Protein AF-X0W521-F1 (afdb_monomer_lite)

Radius of gyration: 15.13 Å; chains: 1; bounding box: 43×27×38 Å

Sequence (160 aa):
TTWQAIAVGGMVETTKFLEMAGTESGSAELNAVNIPCIEIGKATLTGSSSKLDVHMNDVTFFAYSIGDDPRIWATNDVGGTYSSIPETGHTVNLSGGGLNADFETNTWDSGNWGANVSGSGTYSGTGTMNGSSIQMNGGAAGTYTDGSFTGTGAGVARPQ

Structure (mmCIF, N/CA/C/O backbone):
data_AF-X0W521-F1
#
_entry.id   AF-X0W521-F1
#
loop_
_atom_site.group_PDB
_atom_site.id
_atom_site.type_symbol
_atom_site.label_atom_id
_atom_site.label_alt_id
_atom_site.label_comp_id
_atom_site.label_asym_id
_atom_site.label_entity_id
_atom_site.label_seq_id
_atom_site.pdbx_PDB_ins_code
_atom_site.Cartn_x
_atom_site.Cartn_y
_atom_site.Cartn_z
_atom_site.occupancy
_atom_site.B_iso_or_equiv
_atom_site.auth_seq_id
_atom_site.auth_comp_id
_atom_site.auth_asym_id
_atom_site.auth_atom_id
_atom_site.pdbx_PDB_model_num
ATOM 1 N N . THR A 1 1 ? -0.095 -7.690 -14.792 1.00 42.91 1 THR A N 1
ATOM 2 C CA . THR A 1 1 ? -1.043 -8.586 -14.077 1.00 42.91 1 THR A CA 1
ATOM 3 C C . THR A 1 1 ? -1.499 -7.904 -12.800 1.00 42.91 1 THR A C 1
ATOM 5 O O . THR A 1 1 ? -0.684 -7.237 -12.181 1.00 42.91 1 THR A O 1
ATOM 8 N N . THR A 1 2 ? -2.775 -8.002 -12.426 1.00 49.44 2 THR A N 1
ATOM 9 C CA . THR A 1 2 ? -3.319 -7.310 -11.241 1.00 49.44 2 THR A CA 1
ATOM 10 C C . THR A 1 2 ? -3.126 -8.136 -9.966 1.00 49.44 2 THR A C 1
ATOM 12 O O . THR A 1 2 ? -3.265 -9.361 -10.019 1.00 49.44 2 THR A O 1
ATOM 15 N N . TRP A 1 3 ? -2.780 -7.501 -8.835 1.00 51.09 3 TRP A N 1
ATOM 16 C CA . TRP A 1 3 ? -2.640 -8.218 -7.559 1.00 51.09 3 TRP A CA 1
ATOM 17 C C . TRP A 1 3 ? -3.989 -8.651 -7.012 1.00 51.09 3 TRP A C 1
ATOM 19 O O . TRP A 1 3 ? -4.999 -7.959 -7.145 1.00 51.09 3 TRP A O 1
ATOM 29 N N . GLN A 1 4 ? -3.977 -9.811 -6.368 1.00 52.59 4 GLN A N 1
ATOM 30 C CA . GLN A 1 4 ? -5.145 -10.412 -5.745 1.00 52.59 4 GLN A CA 1
ATOM 31 C C . GLN A 1 4 ? -5.124 -10.099 -4.248 1.00 52.59 4 GLN A C 1
ATOM 33 O O . GLN A 1 4 ? -4.131 -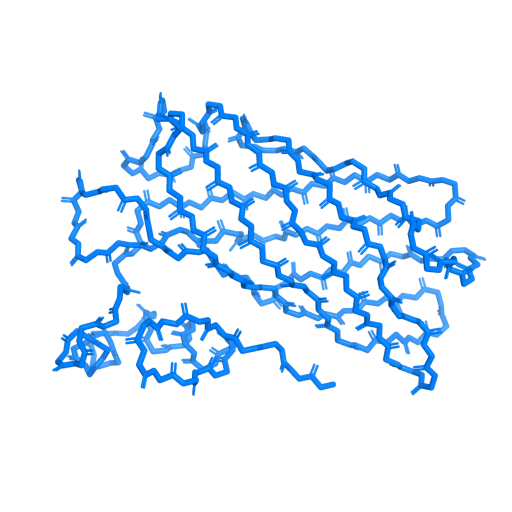10.374 -3.571 1.00 52.59 4 GLN A O 1
ATOM 38 N N . ALA A 1 5 ? -6.217 -9.548 -3.728 1.00 49.38 5 ALA A N 1
ATOM 39 C CA . ALA A 1 5 ? -6.418 -9.424 -2.294 1.00 49.38 5 ALA A CA 1
ATOM 40 C C . ALA A 1 5 ? -6.698 -10.821 -1.717 1.00 49.38 5 ALA A C 1
ATOM 42 O O . ALA A 1 5 ? -7.589 -11.535 -2.183 1.00 49.38 5 ALA A O 1
ATOM 43 N N . ILE A 1 6 ? -5.923 -11.225 -0.706 1.00 46.81 6 ILE A N 1
ATOM 44 C CA . ILE A 1 6 ? -6.160 -12.478 0.016 1.00 46.81 6 ILE A CA 1
ATOM 45 C C . ILE A 1 6 ? -7.164 -12.185 1.129 1.00 46.81 6 ILE A C 1
ATOM 47 O O . ILE A 1 6 ? -6.789 -11.782 2.228 1.00 46.81 6 ILE A O 1
ATOM 51 N N . ALA A 1 7 ? -8.443 -12.416 0.849 1.00 40.81 7 ALA A N 1
ATOM 52 C CA . ALA A 1 7 ? -9.419 -12.673 1.893 1.00 40.81 7 ALA A CA 1
ATOM 53 C C . ALA A 1 7 ? -9.538 -14.193 2.056 1.00 40.81 7 ALA A C 1
ATOM 55 O O . ALA A 1 7 ? -9.573 -14.936 1.074 1.00 40.81 7 ALA A O 1
ATOM 56 N N . VAL A 1 8 ? -9.523 -14.669 3.298 1.00 37.09 8 VAL A N 1
ATOM 57 C CA . VAL A 1 8 ? -9.562 -16.093 3.653 1.00 37.09 8 VAL A CA 1
ATOM 58 C C . VAL A 1 8 ? -10.688 -16.802 2.879 1.00 37.09 8 VAL A C 1
ATOM 60 O O . VAL A 1 8 ? -11.857 -16.632 3.194 1.00 37.09 8 VAL A O 1
ATOM 63 N N . GLY A 1 9 ? -10.328 -17.588 1.855 1.00 37.28 9 GLY A N 1
ATOM 64 C CA . GLY A 1 9 ? -11.246 -18.452 1.099 1.00 37.28 9 GLY A CA 1
ATOM 65 C C . GLY A 1 9 ? -11.599 -18.038 -0.341 1.00 37.28 9 GLY A C 1
ATOM 66 O O . GLY A 1 9 ? -12.163 -18.869 -1.051 1.00 37.28 9 GLY A O 1
ATOM 67 N N . GLY A 1 10 ? -11.240 -16.838 -0.820 1.00 44.62 10 GLY A N 1
ATOM 68 C CA . GLY A 1 10 ? -11.546 -16.406 -2.194 1.00 44.62 10 GLY A CA 1
ATOM 69 C C . GLY A 1 10 ? -10.587 -15.344 -2.739 1.00 44.62 10 GLY A C 1
ATOM 70 O O . GLY A 1 10 ? -10.271 -14.375 -2.057 1.00 44.62 10 GLY A O 1
ATOM 71 N N . MET A 1 11 ? -10.111 -15.533 -3.974 1.00 55.00 11 MET A N 1
ATOM 72 C CA . MET A 1 11 ? -9.249 -14.573 -4.676 1.00 55.00 11 MET A CA 1
ATOM 73 C C . MET A 1 11 ? -10.121 -13.490 -5.320 1.00 55.00 11 MET A C 1
ATOM 75 O O . MET A 1 11 ? -10.847 -13.781 -6.271 1.00 55.00 11 MET A O 1
ATOM 79 N N . VAL A 1 12 ? -10.045 -12.250 -4.830 1.00 63.94 12 VAL A N 1
ATOM 80 C CA . VAL A 1 12 ? -10.673 -11.088 -5.478 1.00 63.94 12 VAL A CA 1
ATOM 81 C C . VAL A 1 12 ? -9.567 -10.174 -5.993 1.00 63.94 12 VAL A C 1
ATOM 83 O O . VAL A 1 12 ? -8.588 -9.899 -5.303 1.00 63.94 12 VAL A O 1
ATOM 86 N N . GLU A 1 13 ? -9.692 -9.744 -7.242 1.00 86.00 13 GLU A N 1
ATOM 87 C CA . GLU A 1 13 ? -8.803 -8.749 -7.836 1.00 86.00 13 GLU A CA 1
ATOM 88 C C . GLU A 1 13 ? -8.915 -7.422 -7.048 1.00 86.00 13 GLU A C 1
ATOM 90 O O . GLU A 1 13 ? -10.017 -7.033 -6.662 1.00 86.00 13 GLU A O 1
ATOM 95 N N . THR A 1 14 ? -7.789 -6.768 -6.738 1.00 88.50 14 THR A N 1
ATOM 96 C CA . THR A 1 14 ? -7.733 -5.600 -5.832 1.00 88.50 14 THR A CA 1
ATOM 97 C C . THR A 1 14 ? -8.690 -4.474 -6.233 1.00 88.50 14 THR A C 1
ATOM 99 O O . THR A 1 14 ? -9.424 -3.968 -5.381 1.00 88.50 14 THR A O 1
ATOM 102 N N . THR A 1 15 ? -8.736 -4.105 -7.515 1.00 88.69 15 THR A N 1
ATOM 103 C CA . THR A 1 15 ? -9.650 -3.077 -8.020 1.00 88.69 15 THR A CA 1
ATOM 104 C C . THR A 1 15 ? -11.097 -3.495 -7.834 1.00 88.69 15 THR A C 1
ATOM 106 O O . THR A 1 15 ? -11.876 -2.729 -7.267 1.00 88.69 15 THR A O 1
ATOM 109 N N . LYS A 1 16 ? -11.449 -4.732 -8.193 1.00 90.00 16 LYS A N 1
ATOM 110 C CA . LYS A 1 16 ? -12.798 -5.260 -7.991 1.00 90.00 16 LYS A CA 1
ATOM 111 C C . LYS A 1 16 ? -13.206 -5.290 -6.517 1.00 90.00 16 LYS A C 1
ATOM 113 O O . LYS A 1 16 ? -14.346 -4.960 -6.197 1.00 90.00 16 LYS A O 1
ATOM 118 N N . PHE A 1 17 ? -12.296 -5.673 -5.624 1.00 93.56 17 PHE A N 1
ATOM 119 C CA . PHE A 1 17 ? -12.542 -5.653 -4.184 1.00 93.56 17 PHE A CA 1
ATOM 120 C C . PHE A 1 17 ? -12.843 -4.232 -3.698 1.00 93.56 17 PHE A C 1
ATOM 122 O O . PHE A 1 17 ? -13.857 -4.021 -3.036 1.00 93.56 17 PHE A O 1
ATOM 129 N N . LEU A 1 18 ? -12.009 -3.258 -4.074 1.00 93.81 18 LEU A N 1
ATOM 130 C CA . LEU A 1 18 ? -12.188 -1.857 -3.690 1.00 93.81 18 LEU A CA 1
ATOM 131 C C . LEU A 1 18 ? -13.483 -1.257 -4.267 1.00 93.81 18 LEU A C 1
ATOM 133 O O . LEU A 1 18 ? -14.183 -0.537 -3.559 1.00 93.81 18 LEU A O 1
ATOM 137 N N . GLU A 1 19 ? -13.856 -1.598 -5.505 1.00 94.00 19 GLU A N 1
ATOM 138 C CA . GLU A 1 19 ? -15.152 -1.219 -6.091 1.00 94.00 19 GLU A CA 1
ATOM 139 C C . GLU A 1 19 ? -16.334 -1.795 -5.301 1.00 94.00 19 GLU A C 1
ATOM 141 O O . GLU A 1 19 ? -17.310 -1.094 -5.033 1.00 94.00 19 GLU A O 1
ATOM 146 N N . MET A 1 20 ? -16.260 -3.075 -4.919 1.00 93.75 20 MET A N 1
ATOM 147 C CA . MET A 1 20 ? -17.317 -3.725 -4.146 1.00 93.75 20 MET A CA 1
ATOM 148 C C . MET A 1 20 ? -17.438 -3.121 -2.745 1.00 93.75 20 MET A C 1
ATOM 150 O O . MET A 1 20 ? -18.541 -2.743 -2.352 1.00 93.75 20 MET A O 1
ATOM 154 N N . ALA A 1 21 ? -16.320 -2.968 -2.031 1.00 94.12 21 ALA A N 1
ATOM 155 C CA . ALA A 1 21 ? -16.274 -2.360 -0.701 1.00 94.12 21 ALA A CA 1
ATOM 156 C C . ALA A 1 21 ? -16.723 -0.884 -0.706 1.00 94.12 21 ALA A C 1
ATOM 158 O O . ALA A 1 21 ? -17.226 -0.379 0.293 1.00 94.12 21 ALA A O 1
ATOM 159 N N . GLY A 1 22 ? -16.603 -0.191 -1.843 1.00 93.00 22 GLY A N 1
ATOM 160 C CA . GLY A 1 22 ? -17.072 1.186 -2.016 1.00 93.00 22 GLY A CA 1
ATOM 161 C C . GLY A 1 22 ? -18.587 1.346 -2.203 1.00 93.00 22 GLY A C 1
ATOM 162 O O . GLY A 1 22 ? -19.067 2.476 -2.285 1.00 93.00 22 GLY A O 1
ATOM 163 N N . THR A 1 23 ? -19.359 0.255 -2.288 1.00 94.31 23 THR A N 1
ATOM 164 C CA . THR A 1 23 ? -20.818 0.298 -2.497 1.00 94.31 23 THR A CA 1
ATOM 165 C C . THR A 1 23 ? -21.568 -0.516 -1.447 1.00 94.31 23 THR A C 1
ATOM 167 O O . THR A 1 23 ? -21.053 -1.508 -0.936 1.00 94.31 23 THR A O 1
ATOM 170 N N . GLU A 1 24 ? -22.815 -0.142 -1.147 1.00 92.69 24 GLU A N 1
ATOM 171 C CA . GLU A 1 24 ? -23.653 -0.876 -0.186 1.00 92.69 24 GLU A CA 1
ATOM 172 C C . GLU A 1 24 ? -23.938 -2.312 -0.659 1.00 92.69 24 GLU A C 1
ATOM 174 O O . GLU A 1 24 ? -23.742 -3.263 0.094 1.00 92.69 24 GLU A O 1
ATOM 179 N N . SER A 1 25 ? -24.319 -2.481 -1.932 1.00 93.75 25 SER A N 1
ATOM 180 C CA . SER A 1 25 ? -24.588 -3.804 -2.518 1.00 93.75 25 SER A CA 1
ATOM 181 C C . SER A 1 25 ? -23.337 -4.683 -2.555 1.00 93.75 25 SER A C 1
ATOM 183 O O . SER A 1 25 ? -23.400 -5.847 -2.171 1.00 93.75 25 SER A O 1
ATOM 185 N N . GLY A 1 26 ? -22.194 -4.141 -2.990 1.00 92.81 26 GLY A N 1
ATOM 186 C CA . GLY A 1 26 ? -20.946 -4.901 -3.051 1.00 92.81 26 GLY A CA 1
ATOM 187 C C . GLY A 1 26 ? -20.426 -5.271 -1.662 1.00 92.81 26 GLY A C 1
ATOM 188 O O . GLY A 1 26 ? -20.006 -6.404 -1.446 1.00 92.81 26 GLY A O 1
ATOM 189 N N . SER A 1 27 ? -20.531 -4.361 -0.691 1.00 91.50 27 SER A N 1
ATOM 190 C CA . SER A 1 27 ? -20.177 -4.642 0.703 1.00 91.50 27 SER A CA 1
ATOM 191 C C . SER A 1 27 ? -21.079 -5.712 1.317 1.00 91.50 27 SER A C 1
ATOM 193 O O . SER A 1 27 ? -20.593 -6.569 2.049 1.00 91.50 27 SER A O 1
ATOM 195 N N . ALA A 1 28 ? -22.376 -5.721 0.992 1.00 92.00 28 ALA A N 1
ATOM 196 C CA . ALA A 1 28 ? -23.286 -6.779 1.427 1.00 92.00 28 ALA A CA 1
ATOM 197 C C . ALA A 1 28 ? -22.893 -8.153 0.852 1.00 92.00 28 ALA A C 1
ATOM 199 O O . ALA A 1 28 ? -22.928 -9.145 1.579 1.00 92.00 28 ALA A O 1
ATOM 200 N N . GLU A 1 29 ? -22.468 -8.215 -0.415 1.00 92.81 29 GLU A N 1
ATOM 201 C CA . GLU A 1 29 ? -21.964 -9.446 -1.042 1.00 92.81 29 GLU A CA 1
ATOM 202 C C . GLU A 1 29 ? -20.661 -9.934 -0.399 1.00 92.81 29 GLU A C 1
ATOM 204 O O . GLU A 1 29 ? -20.559 -11.111 -0.055 1.00 92.81 29 GLU A O 1
ATOM 209 N N . LEU A 1 30 ? -19.687 -9.041 -0.185 1.00 92.31 30 LEU A N 1
ATOM 210 C CA . LEU A 1 30 ? -18.428 -9.367 0.497 1.00 92.31 30 LEU A CA 1
ATOM 211 C C . LEU A 1 30 ? -18.684 -9.871 1.922 1.00 92.31 30 LEU A C 1
ATOM 213 O O . LEU A 1 30 ? -18.143 -10.901 2.328 1.00 92.31 30 LEU A O 1
ATOM 217 N N . ASN A 1 31 ? -19.565 -9.197 2.660 1.00 90.06 31 ASN A N 1
ATOM 218 C CA . ASN A 1 31 ? -19.925 -9.590 4.016 1.00 90.06 31 ASN A CA 1
ATOM 219 C C . ASN A 1 31 ? -20.647 -10.951 4.051 1.00 90.06 31 ASN A C 1
ATOM 221 O O . ASN A 1 31 ? -20.367 -11.774 4.920 1.00 90.06 31 ASN A O 1
ATOM 225 N N . ALA A 1 32 ? -21.5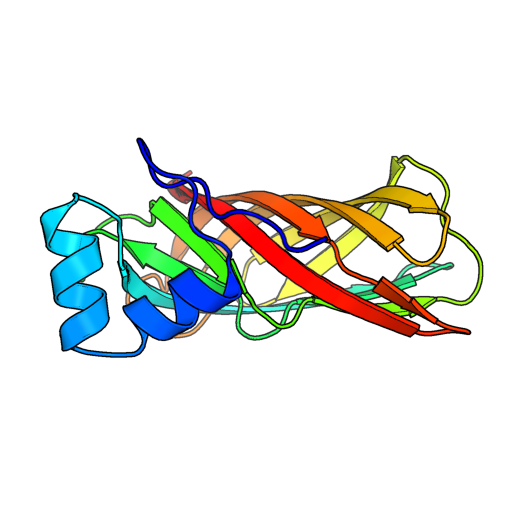11 -11.247 3.071 1.00 90.50 32 ALA A N 1
ATOM 226 C CA . ALA A 1 32 ? -22.205 -12.536 2.970 1.00 90.50 32 ALA A CA 1
ATOM 227 C C . ALA A 1 32 ? -21.252 -13.738 2.817 1.00 90.50 32 ALA A C 1
ATOM 229 O O . ALA A 1 32 ? -21.622 -14.861 3.164 1.00 90.50 32 ALA A O 1
ATOM 230 N N . VAL A 1 33 ? -20.026 -13.509 2.335 1.00 90.12 33 VAL A N 1
ATOM 231 C CA . VAL A 1 33 ? -18.962 -14.523 2.233 1.00 90.12 33 VAL A CA 1
ATOM 232 C C . VAL A 1 33 ? -17.828 -14.318 3.246 1.00 90.12 33 VAL A C 1
ATOM 234 O O . VAL A 1 33 ? -16.762 -14.909 3.096 1.00 90.12 33 VAL A O 1
ATOM 237 N N . ASN A 1 34 ? -18.057 -13.534 4.305 1.00 90.12 34 ASN A N 1
ATOM 238 C CA . ASN A 1 34 ? -17.083 -13.228 5.360 1.00 90.12 34 ASN A CA 1
ATOM 239 C C . ASN A 1 34 ? -15.771 -12.623 4.832 1.00 90.12 34 ASN A C 1
ATOM 241 O O . ASN A 1 34 ? -14.683 -12.970 5.295 1.00 90.12 34 ASN A O 1
ATOM 245 N N . ILE A 1 35 ? -15.859 -11.699 3.878 1.00 91.62 35 ILE A N 1
ATOM 246 C CA . ILE A 1 35 ? -14.722 -10.878 3.463 1.00 91.62 35 ILE A CA 1
ATOM 247 C C . ILE A 1 35 ? -14.785 -9.527 4.201 1.00 91.62 35 ILE A C 1
ATOM 249 O O . ILE A 1 35 ? -15.784 -8.819 4.066 1.00 91.62 35 ILE A O 1
ATOM 253 N N . PRO A 1 36 ? -13.736 -9.134 4.956 1.00 94.62 36 PRO A N 1
ATOM 254 C CA . PRO A 1 36 ? -13.636 -7.810 5.573 1.00 94.62 36 PRO A CA 1
ATOM 255 C C . PRO A 1 36 ? -13.728 -6.693 4.529 1.00 94.62 36 PRO A C 1
ATOM 257 O O . PRO A 1 36 ? -12.874 -6.601 3.650 1.00 94.62 36 PRO A O 1
ATOM 260 N N . CYS A 1 37 ? -14.741 -5.835 4.628 1.00 95.00 37 CYS A N 1
ATOM 261 C CA . CYS A 1 37 ? -14.996 -4.774 3.648 1.00 95.00 37 CYS A CA 1
ATOM 262 C C . CYS A 1 37 ? -15.380 -3.428 4.277 1.00 95.00 37 CYS A C 1
ATOM 264 O O . CYS A 1 37 ? -15.660 -2.477 3.555 1.00 95.00 37 CYS A O 1
ATOM 266 N N . ILE A 1 38 ? -15.385 -3.322 5.609 1.00 96.19 38 ILE A N 1
ATOM 267 C CA . ILE A 1 38 ? -15.675 -2.065 6.302 1.00 96.19 38 ILE A CA 1
ATOM 268 C C . ILE A 1 38 ? -14.382 -1.259 6.420 1.00 96.19 38 ILE A C 1
ATOM 270 O O . ILE A 1 38 ? -13.456 -1.696 7.103 1.00 96.19 38 ILE A O 1
ATOM 274 N N . GLU A 1 39 ? -14.316 -0.097 5.762 1.00 96.19 39 GLU A N 1
ATOM 275 C CA . GLU A 1 39 ? -13.183 0.830 5.874 1.00 96.19 39 GLU A CA 1
ATOM 276 C C . GLU A 1 39 ? -13.066 1.354 7.312 1.00 96.19 39 GLU A C 1
ATOM 278 O O . GLU A 1 39 ? -13.986 1.972 7.848 1.00 96.19 39 GLU A O 1
ATOM 283 N N . ILE A 1 40 ? -11.906 1.123 7.924 1.00 96.69 40 ILE A N 1
ATOM 284 C CA . ILE A 1 40 ? -11.584 1.583 9.283 1.00 96.69 40 ILE A CA 1
ATOM 285 C C . ILE A 1 40 ? -10.369 2.509 9.321 1.00 96.69 40 ILE A C 1
ATOM 287 O O . ILE A 1 40 ? -10.128 3.171 10.335 1.00 96.69 40 ILE A O 1
ATOM 291 N N . GLY A 1 41 ? -9.629 2.612 8.218 1.00 96.81 41 GLY A N 1
ATOM 292 C CA . GLY A 1 41 ? -8.667 3.684 8.049 1.00 96.81 41 GLY A CA 1
ATOM 293 C C . GLY A 1 41 ? -8.094 3.800 6.647 1.00 96.81 41 GLY A C 1
ATOM 294 O O . GLY A 1 41 ? -8.221 2.890 5.834 1.00 96.81 41 GLY A O 1
ATOM 295 N N . LYS A 1 42 ? -7.449 4.932 6.375 1.00 97.38 42 LYS A N 1
ATOM 296 C CA . LYS A 1 42 ? -6.790 5.238 5.101 1.00 97.38 42 LYS A CA 1
ATOM 297 C C . LYS A 1 42 ? -5.515 6.060 5.300 1.00 97.38 42 LYS A C 1
ATOM 299 O O . LYS A 1 42 ? -5.476 6.946 6.155 1.00 97.38 42 LYS A O 1
ATOM 304 N N . ALA A 1 43 ? -4.451 5.749 4.570 1.00 97.50 43 ALA A N 1
ATOM 305 C CA . ALA A 1 43 ? -3.194 6.495 4.615 1.00 97.50 43 ALA A CA 1
ATOM 306 C C . ALA A 1 43 ? -2.493 6.497 3.254 1.00 97.50 43 ALA A C 1
ATOM 308 O O . ALA A 1 43 ? -2.665 5.583 2.456 1.00 97.50 43 ALA A O 1
ATOM 309 N N . THR A 1 44 ? -1.657 7.504 3.026 1.00 98.19 44 THR A N 1
ATOM 310 C CA . THR A 1 44 ? -0.729 7.544 1.892 1.00 98.19 44 THR A CA 1
ATOM 311 C C . THR A 1 44 ? 0.679 7.310 2.408 1.00 98.19 44 THR A C 1
ATOM 313 O O . THR A 1 44 ? 1.060 7.908 3.415 1.00 98.19 44 THR A O 1
ATOM 316 N N . LEU A 1 45 ? 1.441 6.458 1.723 1.00 98.69 45 LEU A N 1
ATOM 317 C CA . LEU A 1 45 ? 2.850 6.209 2.003 1.00 98.69 45 LEU A CA 1
ATOM 318 C C . LEU A 1 45 ? 3.686 6.604 0.789 1.00 98.69 45 LEU A C 1
ATOM 320 O O . LEU A 1 45 ? 3.351 6.269 -0.344 1.00 98.69 45 LEU A O 1
ATOM 324 N N . THR A 1 46 ? 4.795 7.293 1.026 1.00 98.81 46 THR A N 1
ATOM 325 C CA . THR A 1 46 ? 5.729 7.700 -0.032 1.00 98.81 46 THR A CA 1
ATOM 326 C C . THR A 1 46 ? 7.163 7.479 0.410 1.00 98.81 46 THR A C 1
ATOM 328 O O . THR A 1 46 ? 7.466 7.566 1.601 1.00 98.81 46 THR A O 1
ATOM 331 N N . GLY A 1 47 ? 8.055 7.248 -0.542 1.00 98.69 47 GLY A N 1
ATOM 332 C CA . GLY A 1 47 ? 9.486 7.150 -0.293 1.00 98.69 47 GLY A CA 1
ATOM 333 C C . GLY A 1 47 ? 10.272 7.149 -1.592 1.00 98.69 47 GLY A C 1
ATOM 334 O O . GLY A 1 47 ? 9.709 7.004 -2.675 1.00 98.69 47 GLY A O 1
ATOM 335 N N . SER A 1 48 ? 11.583 7.320 -1.490 1.00 98.44 48 SER A N 1
ATOM 336 C CA . SER A 1 48 ? 12.465 7.301 -2.651 1.00 98.44 48 SER A CA 1
ATOM 337 C C . SER A 1 48 ? 13.815 6.669 -2.337 1.00 98.44 48 SER A C 1
ATOM 339 O O . SER A 1 48 ? 14.217 6.498 -1.186 1.00 98.44 48 SER A O 1
ATOM 341 N N . SER A 1 49 ? 14.502 6.274 -3.398 1.00 97.81 49 SER A N 1
ATOM 342 C CA . SER A 1 49 ? 15.845 5.704 -3.410 1.00 97.81 49 SER A CA 1
ATOM 343 C C . SER A 1 49 ? 16.627 6.302 -4.582 1.00 97.81 49 SER A C 1
ATOM 345 O O . SER A 1 49 ? 16.126 7.149 -5.314 1.00 97.81 49 SER A O 1
ATOM 347 N N . SER A 1 50 ? 17.851 5.833 -4.824 1.00 95.69 50 SER A N 1
ATOM 348 C CA . SER A 1 50 ? 18.622 6.251 -6.004 1.00 95.69 50 SER A CA 1
ATOM 349 C C . SER A 1 50 ? 18.015 5.806 -7.345 1.00 95.69 50 SER A C 1
ATOM 351 O O . SER A 1 50 ? 18.392 6.350 -8.384 1.00 95.69 50 SER A O 1
ATOM 353 N N . LYS A 1 51 ? 17.106 4.818 -7.342 1.00 96.69 51 LYS A N 1
ATOM 354 C CA . LYS A 1 51 ? 16.538 4.210 -8.560 1.00 96.69 51 LYS A CA 1
ATOM 355 C C . LYS A 1 51 ? 15.044 4.436 -8.736 1.00 96.69 51 LYS A C 1
ATOM 357 O O . LYS A 1 51 ? 14.589 4.486 -9.874 1.00 96.69 51 LYS A O 1
ATOM 362 N N . LEU A 1 52 ? 14.310 4.538 -7.631 1.00 98.38 52 LEU A N 1
ATOM 363 C CA . LEU A 1 52 ? 12.851 4.577 -7.591 1.00 98.38 52 LEU A CA 1
ATOM 364 C C . LEU A 1 52 ? 12.368 5.726 -6.713 1.00 98.38 52 LEU A C 1
ATOM 366 O O . LEU A 1 52 ? 12.841 5.854 -5.583 1.00 98.38 52 LEU A O 1
ATOM 370 N N . ASP A 1 53 ? 11.367 6.453 -7.191 1.00 98.62 53 ASP A N 1
ATOM 371 C CA . ASP A 1 53 ? 10.447 7.244 -6.377 1.00 98.62 53 ASP A CA 1
ATOM 372 C C . ASP A 1 53 ? 9.119 6.489 -6.343 1.00 98.62 53 ASP A C 1
ATOM 374 O O . ASP A 1 53 ? 8.610 6.102 -7.394 1.00 98.62 53 ASP A O 1
ATOM 378 N N . VAL A 1 54 ? 8.581 6.240 -5.152 1.00 98.75 54 VAL A N 1
ATOM 379 C CA . VAL A 1 54 ? 7.433 5.353 -4.945 1.00 98.75 54 VAL A CA 1
ATOM 380 C C . VAL A 1 54 ? 6.366 6.061 -4.122 1.00 98.75 54 VAL A C 1
ATOM 382 O O . VAL A 1 54 ? 6.644 6.639 -3.066 1.00 98.75 54 VAL A O 1
ATOM 385 N N . HIS A 1 55 ? 5.121 5.939 -4.566 1.00 98.75 55 HIS A N 1
ATOM 386 C CA . HIS A 1 55 ? 3.929 6.267 -3.800 1.00 98.75 55 HIS A CA 1
ATOM 387 C C . HIS A 1 55 ? 2.996 5.058 -3.696 1.00 98.75 55 HIS A C 1
ATOM 389 O O . HIS A 1 55 ? 2.891 4.230 -4.600 1.00 98.75 55 HIS A O 1
ATOM 395 N N . MET A 1 56 ? 2.294 4.992 -2.572 1.00 98.62 56 MET A N 1
ATOM 396 C CA . MET A 1 56 ? 1.123 4.162 -2.333 1.00 98.62 56 MET A CA 1
ATOM 397 C C . MET A 1 56 ? 0.044 5.090 -1.779 1.00 98.62 56 MET A C 1
ATOM 399 O O . MET A 1 56 ? 0.037 5.392 -0.582 1.00 98.62 56 MET A O 1
ATOM 403 N N . ASN A 1 57 ? -0.822 5.597 -2.648 1.00 98.50 57 ASN A N 1
ATOM 404 C CA . ASN A 1 57 ? -1.895 6.500 -2.242 1.00 98.50 57 ASN A CA 1
ATOM 405 C C . ASN A 1 57 ? -3.101 5.697 -1.758 1.00 98.50 57 ASN A C 1
ATOM 407 O O . ASN A 1 57 ? -3.309 4.562 -2.186 1.00 98.50 57 ASN A O 1
ATOM 411 N N . ASP A 1 58 ? -3.895 6.279 -0.862 1.00 97.31 58 ASP A N 1
ATOM 412 C CA . ASP A 1 58 ? -5.177 5.716 -0.422 1.00 97.31 58 ASP A CA 1
ATOM 413 C C . ASP A 1 58 ? -5.105 4.244 0.030 1.00 97.31 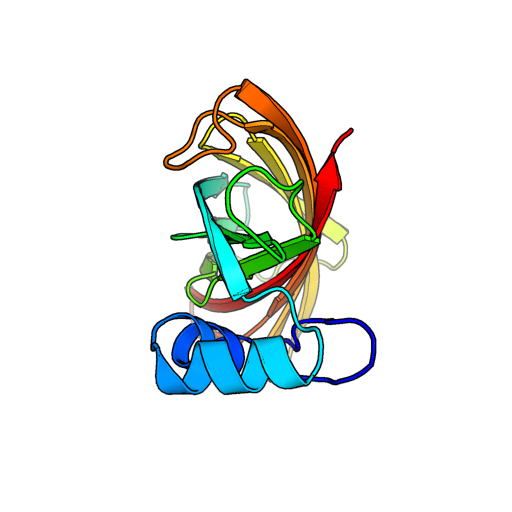58 ASP A C 1
ATOM 415 O O . ASP A 1 58 ? -6.015 3.448 -0.217 1.00 97.31 58 ASP A O 1
ATOM 419 N N . VAL A 1 59 ? -4.025 3.869 0.725 1.00 97.94 59 VAL A N 1
ATOM 420 C CA . VAL A 1 59 ? -3.894 2.562 1.378 1.00 97.94 59 VAL A CA 1
ATOM 421 C C . VAL A 1 59 ? -4.990 2.445 2.421 1.00 97.94 59 VAL A C 1
ATOM 423 O O . VAL A 1 59 ? -4.929 3.061 3.486 1.00 97.94 59 VAL A O 1
ATOM 426 N N . THR A 1 60 ? -6.014 1.673 2.076 1.00 98.06 60 THR A N 1
ATOM 427 C CA . THR A 1 60 ? -7.252 1.552 2.836 1.00 98.06 60 THR A CA 1
ATOM 428 C C . THR A 1 60 ? -7.228 0.261 3.635 1.00 98.06 60 THR A C 1
ATOM 430 O O . THR A 1 60 ? -6.901 -0.799 3.104 1.00 98.06 60 THR A O 1
ATOM 433 N N . PHE A 1 61 ? -7.570 0.353 4.914 1.00 97.56 61 PHE A N 1
ATOM 434 C CA . PHE A 1 61 ? -7.610 -0.750 5.861 1.00 97.56 61 PHE A CA 1
ATOM 435 C C . PHE A 1 61 ? -9.053 -1.159 6.127 1.00 97.56 61 PHE A C 1
ATOM 437 O O . PHE A 1 61 ? -9.905 -0.311 6.403 1.00 97.56 61 PHE A O 1
ATOM 444 N N . PHE A 1 62 ? -9.302 -2.466 6.082 1.00 97.12 62 PHE A N 1
ATOM 445 C CA . PHE A 1 62 ? -10.631 -3.052 6.191 1.00 97.12 62 PHE A CA 1
ATOM 446 C C . PHE A 1 62 ? -10.730 -4.043 7.348 1.00 97.12 62 PHE A C 1
ATOM 448 O O . PHE A 1 62 ? -9.796 -4.811 7.618 1.00 97.12 62 PHE A O 1
ATOM 455 N N . ALA A 1 63 ? -11.898 -4.058 7.984 1.00 97.00 63 ALA A N 1
ATOM 456 C CA . ALA A 1 63 ? -12.290 -5.013 9.014 1.00 97.00 63 ALA A CA 1
ATOM 457 C C . ALA A 1 63 ? -13.711 -5.550 8.771 1.00 97.00 63 ALA A C 1
ATOM 459 O O . ALA A 1 63 ? -14.369 -5.202 7.786 1.00 97.00 63 ALA A O 1
ATOM 460 N N . TYR A 1 64 ? -14.167 -6.445 9.650 1.00 94.75 64 TYR A N 1
ATOM 461 C CA . TYR A 1 64 ? -15.531 -6.981 9.609 1.00 94.75 64 TYR A CA 1
ATOM 462 C C . TYR A 1 64 ? -16.567 -5.975 10.117 1.00 94.75 64 TYR A C 1
ATOM 464 O O . TYR A 1 64 ? -17.728 -6.028 9.718 1.00 94.75 64 TYR A O 1
ATOM 472 N N . SER A 1 65 ? -16.173 -5.063 11.005 1.00 94.06 65 SER A N 1
ATOM 473 C CA . SER A 1 65 ? -17.045 -4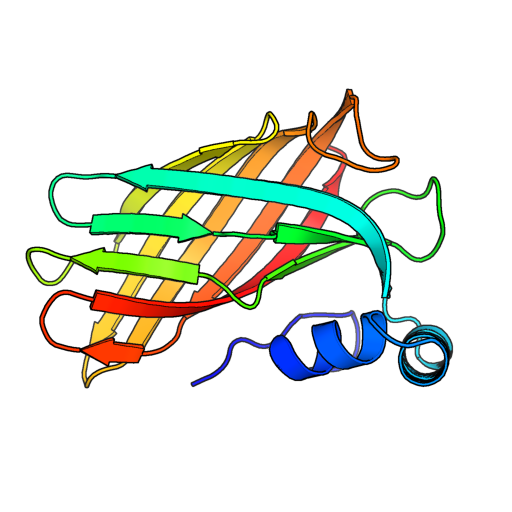.048 11.594 1.00 94.06 65 SER A CA 1
ATOM 474 C C . SER A 1 65 ? -16.244 -2.837 12.072 1.00 94.06 65 SER A C 1
ATOM 476 O O . SER A 1 65 ? -15.026 -2.896 12.240 1.00 94.06 65 SER A O 1
ATOM 478 N N . ILE A 1 66 ? -16.931 -1.713 12.284 1.00 92.62 66 ILE A N 1
ATOM 479 C CA . ILE A 1 66 ? -16.320 -0.509 12.859 1.00 92.62 66 ILE A CA 1
ATOM 480 C C . ILE A 1 66 ? -15.865 -0.804 14.292 1.00 92.62 66 ILE A C 1
ATOM 482 O O . ILE A 1 66 ? -16.647 -1.301 15.099 1.00 92.62 66 ILE A O 1
ATOM 486 N N . GLY A 1 67 ? -14.621 -0.445 14.610 1.00 88.69 67 GLY A N 1
ATOM 487 C CA . GLY A 1 67 ? -14.010 -0.678 15.922 1.00 88.69 67 GLY A CA 1
ATOM 488 C C . GLY A 1 67 ? -13.282 -2.018 16.057 1.00 88.69 67 GLY A C 1
ATOM 489 O O . GLY A 1 67 ? -12.579 -2.204 17.046 1.00 88.69 67 GLY A O 1
ATOM 490 N N . ASP A 1 68 ? -13.397 -2.909 15.068 1.00 93.69 68 ASP A N 1
ATOM 491 C CA . ASP A 1 68 ? -12.586 -4.123 15.005 1.00 93.69 68 ASP A CA 1
ATOM 492 C C . ASP A 1 68 ? -11.155 -3.822 14.538 1.00 93.69 68 ASP A C 1
ATOM 494 O O . ASP A 1 68 ? -10.863 -2.814 13.889 1.00 93.69 68 ASP A O 1
ATOM 498 N N . ASP A 1 69 ? -10.266 -4.769 14.821 1.00 94.94 69 ASP A N 1
ATOM 499 C CA . ASP A 1 69 ? -8.908 -4.781 14.297 1.00 94.94 69 ASP A CA 1
ATOM 500 C C . ASP A 1 69 ? -8.873 -4.906 12.764 1.00 94.94 69 ASP A C 1
ATOM 502 O O . ASP A 1 69 ? -9.672 -5.657 12.184 1.00 94.94 69 ASP A O 1
ATOM 506 N N . PRO A 1 70 ? -7.873 -4.302 12.094 1.00 96.44 70 PRO A N 1
ATOM 507 C CA . PRO A 1 70 ? -7.688 -4.493 10.666 1.00 96.44 70 PRO A CA 1
ATOM 508 C C . PRO A 1 70 ? -7.426 -5.960 10.321 1.00 96.44 70 PRO A C 1
ATOM 510 O O . PRO A 1 70 ? -6.879 -6.740 11.113 1.00 96.44 70 PRO A O 1
ATOM 513 N N . ARG A 1 71 ? -7.848 -6.326 9.110 1.00 96.81 71 ARG A N 1
ATOM 514 C CA . ARG A 1 71 ? -7.661 -7.656 8.516 1.00 96.81 71 ARG A CA 1
ATOM 515 C C . ARG A 1 71 ? -7.027 -7.575 7.137 1.00 96.81 71 ARG A C 1
ATOM 517 O O . ARG A 1 71 ? -6.170 -8.391 6.811 1.00 96.81 71 ARG A O 1
ATOM 524 N N . ILE A 1 72 ? -7.426 -6.583 6.346 1.00 96.25 72 ILE A N 1
ATOM 525 C CA . ILE A 1 72 ? -6.967 -6.387 4.969 1.00 96.25 72 ILE A CA 1
ATOM 526 C C . ILE A 1 72 ? -6.465 -4.956 4.817 1.00 96.25 72 ILE A C 1
ATOM 528 O O . ILE A 1 72 ? -7.024 -4.035 5.412 1.00 96.25 72 ILE A O 1
ATOM 532 N N . TRP A 1 73 ? -5.434 -4.771 3.999 1.00 97.62 73 TRP A N 1
ATOM 533 C CA . TRP A 1 73 ? -5.132 -3.481 3.388 1.00 97.62 73 TRP A CA 1
ATOM 534 C C . TRP A 1 73 ? -5.176 -3.615 1.865 1.00 97.62 73 TRP A C 1
ATOM 536 O O . TRP A 1 73 ? -4.830 -4.670 1.327 1.00 97.62 73 TRP A O 1
ATOM 546 N N . ALA A 1 74 ? -5.602 -2.562 1.174 1.00 97.56 74 ALA A N 1
ATOM 547 C CA . ALA A 1 74 ? -5.629 -2.519 -0.284 1.00 97.56 74 ALA A CA 1
ATOM 548 C C . ALA A 1 74 ? -5.505 -1.084 -0.816 1.00 97.56 74 ALA A C 1
ATOM 550 O O . ALA A 1 74 ? -5.928 -0.128 -0.165 1.00 97.56 74 ALA A O 1
ATOM 551 N N . THR A 1 75 ? -4.935 -0.942 -2.010 1.00 97.69 75 THR A N 1
ATOM 552 C CA . THR A 1 75 ? -4.867 0.305 -2.781 1.00 97.69 75 THR A CA 1
ATOM 553 C C . THR A 1 75 ? -4.858 0.014 -4.286 1.00 97.69 75 THR A C 1
ATOM 555 O O . THR A 1 75 ? -4.268 -0.968 -4.745 1.00 97.69 75 THR A O 1
ATOM 558 N N . ASN A 1 76 ? -5.498 0.899 -5.053 1.00 96.50 76 ASN A N 1
ATOM 559 C CA . ASN A 1 76 ? -5.454 0.911 -6.516 1.00 96.50 76 ASN A CA 1
ATOM 560 C C . ASN A 1 76 ? -4.370 1.833 -7.091 1.00 96.50 76 ASN A C 1
ATOM 562 O O . ASN A 1 76 ? -4.259 1.936 -8.310 1.00 96.50 76 ASN A O 1
ATOM 566 N N . ASP A 1 77 ? -3.616 2.526 -6.239 1.00 97.69 77 ASP A N 1
ATOM 567 C CA . ASP A 1 77 ? -2.680 3.565 -6.655 1.00 97.69 77 ASP A CA 1
ATOM 568 C C . ASP A 1 77 ? -1.310 3.344 -6.015 1.00 97.69 77 ASP A C 1
ATOM 570 O O . ASP A 1 77 ? -0.906 4.007 -5.055 1.00 97.69 77 ASP A O 1
ATOM 574 N N . VAL A 1 78 ? -0.607 2.355 -6.564 1.00 98.44 78 VAL A N 1
ATOM 575 C CA . VAL A 1 78 ? 0.824 2.165 -6.345 1.00 98.44 78 VAL A CA 1
ATOM 576 C C . VAL A 1 78 ? 1.553 2.603 -7.600 1.00 98.44 78 VAL A C 1
ATOM 578 O O . VAL A 1 78 ? 1.245 2.126 -8.691 1.00 98.44 78 VAL A O 1
ATOM 581 N N . GLY A 1 79 ? 2.543 3.474 -7.477 1.00 97.88 79 GLY A N 1
ATOM 582 C CA . GLY A 1 79 ? 3.267 3.938 -8.649 1.00 97.88 79 GLY A CA 1
ATOM 583 C C . GLY A 1 79 ? 4.427 4.853 -8.328 1.00 97.88 79 GLY A C 1
ATOM 584 O O . GLY A 1 79 ? 4.864 4.954 -7.184 1.00 97.88 79 GLY A O 1
ATOM 585 N N . GLY A 1 80 ? 4.922 5.503 -9.373 1.00 98.31 80 GLY A N 1
ATOM 586 C CA . GLY A 1 80 ? 5.959 6.516 -9.278 1.00 98.31 80 GLY A CA 1
ATOM 587 C C . GLY A 1 80 ? 6.878 6.512 -10.492 1.00 98.31 80 GLY A C 1
ATOM 588 O O . GLY A 1 80 ? 6.466 6.161 -11.604 1.00 98.31 80 GLY A O 1
ATOM 589 N N . THR A 1 81 ? 8.126 6.924 -10.283 1.00 98.50 81 THR A N 1
ATOM 590 C CA . THR A 1 81 ? 9.140 7.058 -11.336 1.00 98.50 81 THR A CA 1
ATOM 591 C C . THR A 1 81 ? 10.343 6.164 -11.086 1.00 98.50 81 THR A C 1
ATOM 593 O O . THR A 1 81 ? 10.662 5.831 -9.946 1.00 98.50 81 THR A O 1
ATOM 596 N N . TYR A 1 82 ? 11.032 5.777 -12.162 1.00 97.44 82 TYR A N 1
ATOM 597 C CA . TYR A 1 82 ? 12.287 5.033 -12.075 1.00 97.44 82 TYR A CA 1
ATOM 598 C C . TYR A 1 82 ? 13.342 5.595 -13.032 1.00 97.44 82 TYR A C 1
ATOM 600 O O . TYR A 1 82 ? 13.042 5.971 -14.163 1.00 97.44 82 TYR A O 1
ATOM 608 N N . SER A 1 83 ? 14.595 5.652 -12.579 1.00 95.94 83 SER A N 1
ATOM 609 C CA . SER A 1 83 ? 15.736 6.172 -13.357 1.00 95.94 83 SER A CA 1
ATOM 610 C C . SER A 1 83 ? 16.577 5.065 -14.002 1.00 95.94 83 SER A C 1
ATOM 612 O O . SER A 1 83 ? 17.318 5.298 -14.956 1.00 95.94 83 SER A O 1
ATOM 614 N N . SER A 1 84 ? 16.465 3.847 -13.478 1.00 94.75 84 SER A N 1
ATOM 615 C CA . SER A 1 84 ? 17.080 2.626 -13.995 1.00 94.75 84 SER A CA 1
ATOM 616 C C . SER A 1 84 ? 16.287 1.423 -13.494 1.00 94.75 84 SER A C 1
ATOM 618 O O . SER A 1 84 ? 15.558 1.541 -12.510 1.00 94.75 84 SER A O 1
ATOM 620 N N . ILE A 1 85 ? 16.407 0.280 -14.171 1.00 94.50 85 ILE A N 1
ATOM 621 C CA . ILE A 1 85 ? 15.725 -0.946 -13.743 1.00 94.50 85 ILE A CA 1
ATOM 622 C C . ILE A 1 85 ? 16.276 -1.355 -12.363 1.00 94.50 85 ILE A C 1
ATOM 624 O O . ILE A 1 85 ? 17.487 -1.588 -12.251 1.00 94.50 85 ILE A O 1
ATOM 628 N N . PRO A 1 86 ? 15.433 -1.421 -11.316 1.00 95.62 86 PRO A N 1
ATOM 629 C CA . PRO A 1 86 ? 15.839 -1.939 -10.017 1.00 95.62 86 PRO A CA 1
ATOM 630 C C . PRO A 1 86 ? 16.116 -3.444 -10.097 1.00 95.62 86 PRO A C 1
ATOM 632 O O . PRO A 1 86 ? 15.437 -4.202 -10.788 1.00 95.62 86 PRO A O 1
ATOM 635 N N . GLU A 1 87 ? 17.128 -3.878 -9.364 1.00 95.50 87 GLU A N 1
ATOM 636 C CA . GLU A 1 87 ? 17.434 -5.276 -9.116 1.00 95.50 87 GLU A CA 1
ATOM 637 C C . GLU A 1 87 ? 16.385 -5.911 -8.197 1.00 95.50 87 GLU A C 1
ATOM 639 O O . GLU A 1 87 ? 15.765 -5.247 -7.363 1.00 95.50 87 GLU A O 1
ATOM 644 N N . THR A 1 88 ? 16.214 -7.228 -8.311 1.00 96.38 88 THR A N 1
ATOM 645 C CA . THR A 1 88 ? 15.474 -7.994 -7.305 1.00 96.38 88 THR A CA 1
ATOM 646 C C . THR A 1 88 ? 16.120 -7.799 -5.929 1.00 96.38 88 THR A C 1
ATOM 648 O O . THR A 1 88 ? 17.337 -7.917 -5.790 1.00 96.38 88 THR A O 1
ATOM 651 N N . GLY A 1 89 ? 15.302 -7.514 -4.919 1.00 96.75 89 GLY A N 1
ATOM 652 C CA . GLY A 1 89 ? 15.721 -7.157 -3.567 1.00 96.75 89 GLY A CA 1
ATOM 653 C C . GLY A 1 89 ? 16.023 -5.668 -3.371 1.00 96.75 89 GLY A C 1
ATOM 654 O O . GLY A 1 89 ? 16.400 -5.280 -2.269 1.00 96.75 89 GLY A O 1
ATOM 655 N N . HIS A 1 90 ? 15.882 -4.817 -4.398 1.00 98.12 90 HIS A N 1
ATOM 656 C CA . HIS A 1 90 ? 16.012 -3.367 -4.215 1.00 98.12 90 HIS A CA 1
ATOM 657 C C . HIS A 1 90 ? 14.844 -2.830 -3.385 1.00 98.12 90 HIS A C 1
ATOM 659 O O . HIS A 1 90 ? 13.686 -2.949 -3.798 1.00 98.12 90 HIS A O 1
ATOM 665 N N . THR A 1 91 ? 15.157 -2.199 -2.254 1.00 98.25 91 THR A N 1
ATOM 666 C CA . THR A 1 91 ? 14.163 -1.726 -1.281 1.00 98.25 91 THR A CA 1
ATOM 667 C C . THR A 1 91 ? 14.061 -0.206 -1.255 1.00 98.25 91 THR A C 1
ATOM 669 O O . THR A 1 91 ? 15.066 0.507 -1.241 1.00 98.25 91 THR A O 1
ATOM 672 N N . VAL A 1 92 ? 12.827 0.291 -1.191 1.00 98.69 92 VAL A N 1
ATOM 673 C CA . VAL A 1 92 ? 12.494 1.685 -0.887 1.00 98.69 92 VAL A CA 1
ATOM 674 C C . VAL A 1 92 ? 11.751 1.723 0.442 1.00 98.69 92 VAL A C 1
ATOM 676 O O . VAL A 1 92 ? 10.718 1.072 0.588 1.00 98.69 92 VAL A O 1
ATOM 679 N N . ASN A 1 93 ? 12.256 2.491 1.408 1.00 98.69 93 ASN A N 1
ATOM 680 C CA . ASN A 1 93 ? 11.531 2.722 2.654 1.00 98.69 93 ASN A CA 1
ATOM 681 C C . ASN A 1 93 ? 10.479 3.815 2.422 1.00 98.69 93 ASN A C 1
ATOM 683 O O . ASN A 1 93 ? 10.808 4.961 2.113 1.00 98.69 93 ASN A O 1
ATOM 687 N N . LEU A 1 94 ? 9.212 3.450 2.568 1.00 98.81 94 LEU A N 1
ATOM 688 C CA . LEU A 1 94 ? 8.059 4.333 2.497 1.00 98.81 94 LEU A CA 1
ATOM 689 C C . LEU A 1 94 ? 7.640 4.758 3.901 1.00 98.81 94 LEU A C 1
ATOM 691 O O . LEU A 1 94 ? 7.736 3.987 4.857 1.00 98.81 94 LEU A O 1
ATOM 695 N N . SER A 1 95 ? 7.105 5.967 4.021 1.00 98.56 95 SER A N 1
ATOM 696 C CA . SER A 1 95 ? 6.526 6.454 5.271 1.00 98.56 95 SER A CA 1
ATOM 697 C C . SER A 1 95 ? 5.281 7.296 5.022 1.00 98.56 95 SER A C 1
ATOM 699 O O . SER A 1 95 ? 5.136 7.915 3.965 1.00 98.56 95 SER A O 1
ATOM 701 N N . GLY A 1 96 ? 4.371 7.303 5.994 1.00 98.12 96 GLY A N 1
ATOM 702 C CA . GLY A 1 96 ? 3.167 8.131 5.971 1.00 98.12 96 GLY A CA 1
ATOM 703 C C . GLY A 1 96 ? 2.065 7.601 6.885 1.00 98.12 96 GLY A C 1
ATOM 704 O O . GLY A 1 96 ? 2.015 6.413 7.197 1.00 98.12 96 GLY A O 1
ATOM 705 N N . GLY A 1 97 ? 1.211 8.497 7.393 1.00 96.38 97 GLY A N 1
ATOM 706 C CA . GLY A 1 97 ? 0.126 8.131 8.316 1.00 96.38 97 GLY A CA 1
ATOM 707 C C . GLY A 1 97 ? 0.592 7.361 9.560 1.00 96.38 97 GLY A C 1
ATOM 708 O O . GLY A 1 97 ? -0.114 6.466 10.014 1.00 96.38 97 GLY A O 1
ATOM 709 N N . GLY A 1 98 ? 1.800 7.648 10.064 1.00 97.44 98 GLY A N 1
ATOM 710 C CA . GLY A 1 98 ? 2.384 6.983 11.239 1.00 97.44 98 GLY A CA 1
ATOM 711 C C . GLY A 1 98 ? 2.969 5.590 10.977 1.00 97.44 98 GLY A C 1
ATOM 712 O O . GLY A 1 98 ? 3.484 4.953 11.896 1.00 97.44 98 GLY A O 1
ATOM 713 N N . LEU A 1 99 ? 2.932 5.129 9.727 1.00 98.19 99 LEU A N 1
ATOM 714 C CA . LEU A 1 99 ? 3.480 3.848 9.296 1.00 98.19 99 LEU A CA 1
ATOM 715 C C . LEU A 1 99 ? 4.822 4.037 8.588 1.00 98.19 99 LEU A C 1
ATOM 717 O O . LEU A 1 99 ? 5.035 5.032 7.893 1.00 98.19 99 LEU A O 1
ATOM 721 N N . ASN A 1 100 ? 5.689 3.037 8.727 1.00 98.38 100 ASN A N 1
ATOM 722 C CA . ASN A 1 100 ? 6.870 2.845 7.892 1.00 98.38 100 ASN A CA 1
ATOM 723 C C . ASN A 1 100 ? 6.759 1.479 7.214 1.00 98.38 100 ASN A C 1
ATOM 725 O O . ASN A 1 100 ? 6.409 0.497 7.875 1.00 98.38 100 ASN A O 1
ATOM 729 N N . ALA A 1 101 ? 7.035 1.410 5.916 1.00 98.44 101 ALA A N 1
ATOM 730 C CA . ALA A 1 101 ? 6.940 0.184 5.138 1.00 98.44 101 ALA A CA 1
ATOM 731 C C . ALA A 1 101 ? 8.114 0.036 4.175 1.00 98.44 101 ALA A C 1
ATOM 733 O O . ALA A 1 101 ? 8.557 1.005 3.574 1.00 98.44 101 ALA A O 1
ATOM 734 N N . ASP A 1 102 ? 8.565 -1.190 3.985 1.00 98.69 102 ASP A N 1
ATOM 735 C CA . ASP A 1 102 ? 9.528 -1.559 2.964 1.00 98.69 102 ASP A CA 1
ATOM 736 C C . ASP A 1 102 ? 8.773 -1.972 1.705 1.00 98.69 102 ASP A C 1
ATOM 738 O O . ASP A 1 102 ? 7.912 -2.855 1.751 1.00 98.69 102 ASP A O 1
ATOM 742 N N . PHE A 1 103 ? 9.097 -1.319 0.592 1.00 98.62 103 PHE A N 1
ATOM 743 C CA . PHE A 1 103 ? 8.717 -1.721 -0.754 1.00 98.62 103 PHE A CA 1
ATOM 744 C C . PHE A 1 103 ? 9.930 -2.389 -1.401 1.00 98.62 103 PHE A C 1
ATOM 746 O O . PHE A 1 103 ? 10.874 -1.711 -1.807 1.00 98.62 103 PHE A O 1
ATOM 753 N N . GLU A 1 104 ? 9.932 -3.716 -1.451 1.00 98.50 104 GLU A N 1
ATOM 754 C CA . GLU A 1 104 ? 11.050 -4.518 -1.951 1.00 98.50 104 GLU A CA 1
ATOM 755 C C . GLU A 1 104 ? 10.720 -5.066 -3.338 1.00 98.50 104 GLU A C 1
ATOM 757 O O . GLU A 1 104 ? 9.773 -5.832 -3.507 1.00 98.50 104 GLU A O 1
ATOM 762 N N . THR A 1 105 ? 11.505 -4.687 -4.343 1.00 97.88 105 THR A N 1
ATOM 763 C CA . THR A 1 105 ? 11.300 -5.119 -5.728 1.00 97.88 105 THR A CA 1
ATOM 764 C C . THR A 1 105 ? 11.565 -6.618 -5.869 1.00 97.88 105 THR A C 1
ATOM 766 O O . THR A 1 105 ? 12.670 -7.084 -5.621 1.00 97.88 105 THR A O 1
ATOM 769 N N . ASN A 1 106 ? 10.590 -7.377 -6.361 1.00 94.25 106 ASN A N 1
ATOM 770 C CA . ASN A 1 106 ? 10.733 -8.803 -6.670 1.00 94.25 106 ASN A CA 1
ATOM 771 C C . ASN A 1 106 ? 11.092 -9.033 -8.139 1.00 94.25 106 ASN A C 1
ATOM 773 O O . ASN A 1 106 ? 11.960 -9.843 -8.466 1.00 94.25 106 ASN A O 1
ATOM 777 N N . THR A 1 107 ? 10.389 -8.342 -9.037 1.00 94.25 107 THR A N 1
ATOM 778 C CA . THR A 1 107 ? 10.511 -8.511 -10.486 1.00 94.25 107 THR A CA 1
ATOM 779 C C . THR A 1 107 ? 10.322 -7.178 -11.196 1.00 94.25 107 THR A C 1
ATOM 781 O O . THR A 1 107 ? 9.540 -6.339 -10.748 1.00 94.25 107 THR A O 1
ATOM 784 N N . TRP A 1 108 ? 11.051 -6.992 -12.293 1.00 94.56 108 TRP A N 1
ATOM 785 C CA . TRP A 1 108 ? 10.972 -5.826 -13.165 1.00 94.56 108 TRP A CA 1
ATOM 786 C C . TRP A 1 108 ? 11.368 -6.246 -14.581 1.00 94.56 108 TRP A C 1
ATOM 788 O O . TRP A 1 108 ? 12.512 -6.085 -15.002 1.00 94.56 108 TRP A O 1
ATOM 798 N N . ASP A 1 109 ? 10.439 -6.882 -15.289 1.00 93.81 109 ASP A N 1
ATOM 799 C CA . ASP A 1 109 ? 10.710 -7.487 -16.591 1.00 93.81 109 ASP A CA 1
ATOM 800 C C . ASP A 1 109 ? 9.503 -7.408 -17.529 1.00 93.81 109 ASP A C 1
ATOM 802 O O . ASP A 1 109 ? 8.346 -7.427 -17.103 1.00 93.81 109 ASP A O 1
ATOM 806 N N . SER A 1 110 ? 9.778 -7.346 -18.834 1.00 92.88 110 SER A N 1
ATOM 807 C CA . SER A 1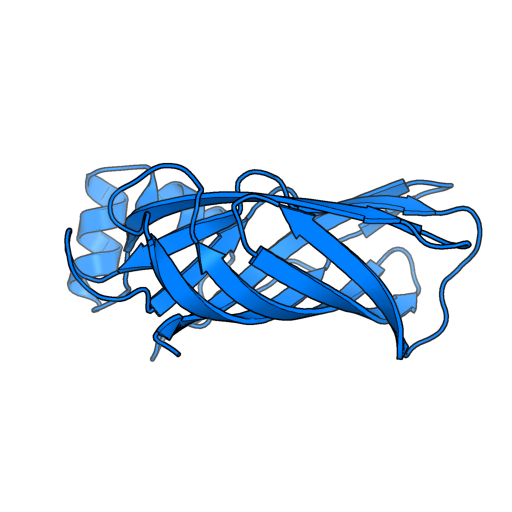 110 ? 8.762 -7.448 -19.885 1.00 92.88 110 SER A CA 1
ATOM 808 C C . SER A 1 110 ? 7.577 -6.478 -19.698 1.00 92.88 110 SER A C 1
ATOM 810 O O . SER A 1 110 ? 6.421 -6.841 -19.919 1.00 92.88 110 SER A O 1
ATOM 812 N N . GLY A 1 111 ? 7.850 -5.250 -19.238 1.00 92.62 111 GLY A N 1
ATOM 813 C CA . GLY A 1 111 ? 6.836 -4.213 -18.992 1.00 92.62 111 GLY A CA 1
ATOM 814 C C . GLY A 1 111 ? 5.978 -4.428 -17.738 1.00 92.62 111 GLY A C 1
ATOM 815 O O . GLY A 1 111 ? 5.019 -3.687 -17.528 1.00 92.62 111 GLY A O 1
ATOM 816 N N . ASN A 1 112 ? 6.297 -5.420 -16.902 1.00 95.88 112 ASN A N 1
ATOM 817 C CA . ASN A 1 112 ? 5.620 -5.708 -15.640 1.00 95.88 112 ASN A CA 1
ATOM 818 C C . ASN A 1 112 ? 6.597 -5.605 -14.465 1.00 95.88 112 ASN A C 1
ATOM 820 O O . ASN A 1 112 ? 7.758 -5.997 -14.561 1.00 95.88 112 ASN A O 1
ATOM 824 N N . TRP A 1 113 ? 6.116 -5.121 -13.329 1.00 96.44 113 TRP A N 1
ATOM 825 C CA . TRP A 1 113 ? 6.895 -5.074 -12.093 1.00 96.44 113 TRP A CA 1
ATOM 826 C C . TRP A 1 113 ? 6.116 -5.734 -10.964 1.00 96.44 113 TRP A C 1
ATOM 828 O O . TRP A 1 113 ? 4.895 -5.824 -11.032 1.00 96.44 113 TRP A O 1
ATOM 838 N N . GLY A 1 114 ? 6.806 -6.172 -9.918 1.00 96.88 114 GLY A N 1
ATOM 839 C CA . GLY A 1 114 ? 6.182 -6.665 -8.697 1.00 96.88 114 GLY A CA 1
ATOM 840 C C . GLY A 1 114 ? 7.088 -6.458 -7.494 1.00 96.88 114 GLY A C 1
ATOM 841 O O . GLY A 1 114 ? 8.308 -6.502 -7.632 1.00 96.88 114 GLY A O 1
ATOM 842 N N . ALA A 1 115 ? 6.491 -6.252 -6.327 1.00 97.88 115 ALA A N 1
ATOM 843 C CA . ALA A 1 115 ? 7.173 -5.952 -5.080 1.00 97.88 115 ALA A CA 1
ATOM 844 C C . ALA A 1 115 ? 6.478 -6.602 -3.876 1.00 97.88 115 ALA A C 1
ATOM 846 O O . ALA A 1 115 ? 5.256 -6.772 -3.872 1.00 97.88 115 ALA A O 1
ATOM 847 N N . ASN A 1 116 ? 7.259 -6.934 -2.851 1.00 98.19 116 ASN A N 1
ATOM 848 C CA . ASN A 1 116 ? 6.754 -7.219 -1.514 1.00 98.19 116 ASN A CA 1
ATOM 849 C C . ASN A 1 116 ? 6.561 -5.902 -0.763 1.00 98.19 116 ASN A C 1
ATOM 851 O O . ASN A 1 116 ? 7.372 -4.985 -0.888 1.00 98.19 116 ASN A O 1
ATOM 855 N N . VAL A 1 117 ? 5.505 -5.829 0.045 1.00 98.19 117 VAL A N 1
ATOM 856 C CA . VAL A 1 117 ? 5.262 -4.702 0.947 1.00 98.19 117 VAL A CA 1
ATOM 857 C C . VAL A 1 117 ? 5.165 -5.224 2.370 1.00 98.19 117 VAL A C 1
ATOM 859 O O . VAL A 1 117 ? 4.313 -6.063 2.675 1.00 98.19 117 VAL A O 1
ATOM 862 N N . SER A 1 118 ? 6.013 -4.718 3.257 1.00 98.00 118 SER A N 1
ATOM 863 C CA . SER A 1 118 ? 5.960 -5.033 4.685 1.00 98.00 118 SER A CA 1
ATOM 864 C C . SER A 1 118 ? 6.159 -3.782 5.512 1.00 98.00 118 SER A C 1
ATOM 866 O O . SER A 1 118 ? 7.176 -3.117 5.378 1.00 98.00 118 SER A O 1
ATOM 868 N N . GLY A 1 119 ? 5.218 -3.468 6.391 1.00 97.12 119 GLY A N 1
ATOM 869 C CA . GLY A 1 119 ? 5.282 -2.260 7.193 1.00 97.12 119 GLY A CA 1
ATOM 870 C C . GLY A 1 119 ? 4.686 -2.419 8.571 1.00 97.12 119 GLY A C 1
ATOM 871 O O . GLY A 1 119 ? 3.990 -3.387 8.877 1.00 97.12 119 GLY A O 1
ATOM 872 N N . SER A 1 120 ? 4.982 -1.448 9.419 1.00 98.06 120 SER A N 1
ATOM 873 C CA . SER A 1 120 ? 4.402 -1.342 10.746 1.00 98.06 120 SER A CA 1
ATOM 874 C C . SER A 1 120 ? 4.479 0.079 11.283 1.00 98.06 120 SER A C 1
ATOM 876 O O . SER A 1 120 ? 5.179 0.937 10.740 1.00 98.06 120 SER A O 1
ATOM 878 N N . GLY A 1 121 ? 3.753 0.321 12.365 1.00 97.69 121 GLY A N 1
ATOM 879 C CA . GLY A 1 121 ? 3.827 1.568 13.105 1.00 97.69 121 GLY A CA 1
ATOM 880 C C . GLY A 1 121 ? 2.565 1.834 13.903 1.00 97.69 121 GLY A C 1
ATOM 881 O O . GLY A 1 121 ? 1.594 1.075 13.860 1.00 97.69 121 GLY A O 1
ATOM 882 N N . THR A 1 122 ? 2.585 2.948 14.624 1.00 97.69 122 THR A N 1
ATOM 883 C CA . THR A 1 122 ? 1.391 3.493 15.264 1.00 97.69 122 THR A CA 1
ATOM 884 C C . THR A 1 122 ? 0.647 4.329 14.239 1.00 97.69 122 THR A C 1
ATOM 886 O O . THR A 1 122 ? 1.090 5.415 13.869 1.00 97.69 122 THR A O 1
ATOM 889 N N . TYR A 1 123 ? -0.479 3.807 13.773 1.00 96.25 123 TYR A N 1
ATOM 890 C CA . TYR A 1 123 ? -1.287 4.431 12.744 1.00 96.25 123 TYR A CA 1
ATOM 891 C C . TYR A 1 123 ? -1.795 5.810 13.191 1.00 96.25 123 TYR A C 1
ATOM 893 O O . TYR A 1 123 ? -2.359 5.956 14.273 1.00 96.25 123 TYR A O 1
ATOM 901 N N . SER A 1 124 ? -1.623 6.816 12.338 1.00 95.00 124 SER A N 1
ATOM 902 C CA . SER A 1 124 ? -2.056 8.202 12.555 1.00 95.00 124 SER A CA 1
ATOM 903 C C . SER A 1 124 ? -2.742 8.827 11.332 1.00 95.00 124 SER A C 1
ATOM 905 O O . SER A 1 124 ? -2.742 10.046 11.155 1.00 95.00 124 SER A O 1
ATOM 907 N N . GLY A 1 125 ? -3.323 7.990 10.465 1.00 88.44 125 GLY A N 1
ATOM 908 C CA . GLY A 1 125 ? -4.160 8.430 9.344 1.00 88.44 125 GLY A CA 1
ATOM 909 C C . GLY A 1 125 ? -5.618 8.712 9.741 1.00 88.44 125 GLY A C 1
ATOM 910 O O . GLY A 1 125 ? -5.941 8.956 10.904 1.00 88.44 125 GLY A O 1
ATOM 911 N N . THR A 1 126 ? -6.522 8.695 8.761 1.00 90.00 126 THR A N 1
ATOM 912 C CA . THR A 1 126 ? -7.959 8.952 8.964 1.00 90.00 126 THR A CA 1
ATOM 913 C C . THR A 1 126 ? -8.725 7.689 9.349 1.00 90.00 126 THR A C 1
ATOM 915 O O . THR A 1 126 ? -8.421 6.627 8.827 1.00 90.00 126 THR A O 1
ATOM 918 N N . GLY A 1 127 ? -9.792 7.796 10.145 1.00 90.12 127 GLY A N 1
ATOM 919 C CA . GLY A 1 127 ? -10.677 6.668 10.477 1.00 90.12 127 GLY A CA 1
ATOM 920 C C . GLY A 1 127 ? -10.575 6.226 11.937 1.00 90.12 127 GLY A C 1
ATOM 921 O O . GLY A 1 127 ? -10.015 6.934 12.775 1.00 90.12 127 GLY A O 1
ATOM 922 N N . THR A 1 128 ? -11.146 5.066 12.260 1.00 92.75 128 THR A N 1
ATOM 923 C CA . THR A 1 128 ? -11.249 4.563 13.641 1.00 92.75 128 THR A CA 1
ATOM 924 C C . THR A 1 128 ? -9.986 3.874 14.147 1.00 92.75 128 THR A C 1
ATOM 926 O O . THR A 1 128 ? -9.898 3.595 15.336 1.00 92.75 128 THR A O 1
ATOM 929 N N . MET A 1 129 ? -9.001 3.619 13.281 1.00 92.75 129 MET A N 1
ATOM 930 C CA . MET A 1 129 ? -7.718 3.021 13.678 1.00 92.75 129 MET A CA 1
ATOM 931 C C . MET A 1 129 ? -6.720 4.003 14.313 1.00 92.75 129 MET A C 1
ATOM 933 O O . MET A 1 129 ? -5.626 3.582 14.686 1.00 92.75 129 MET A O 1
ATOM 937 N N . ASN A 1 130 ? -7.012 5.308 14.370 1.00 92.88 130 ASN A N 1
ATOM 938 C CA . ASN A 1 130 ? -6.044 6.311 14.831 1.00 92.88 130 ASN A CA 1
ATOM 939 C C . ASN A 1 130 ? -5.521 5.991 16.247 1.00 92.88 130 ASN A C 1
ATOM 941 O O . ASN A 1 130 ? -6.300 5.861 17.188 1.00 92.88 130 ASN A O 1
ATOM 945 N N . GLY A 1 131 ? -4.199 5.876 16.385 1.00 93.81 131 GLY A N 1
ATOM 946 C CA . GLY A 1 131 ? -3.505 5.480 17.610 1.00 93.81 131 GLY A CA 1
ATOM 947 C C . GLY A 1 131 ? -3.238 3.977 17.759 1.00 93.81 131 GLY A C 1
ATOM 948 O O . GLY A 1 131 ? -2.515 3.596 18.678 1.00 93.81 131 GLY A O 1
ATOM 949 N N . SER A 1 132 ? -3.757 3.117 16.877 1.00 94.75 132 SER A N 1
ATOM 950 C CA . SER A 1 132 ? -3.511 1.670 16.930 1.00 94.75 132 SER A CA 1
ATOM 951 C C . SER A 1 132 ? -2.127 1.305 16.391 1.00 94.75 132 SER A C 1
ATOM 953 O O . SER A 1 132 ? -1.710 1.792 15.339 1.00 94.75 132 SER A O 1
ATOM 955 N N . SER A 1 133 ? -1.421 0.402 17.075 1.00 96.75 133 SER A N 1
ATOM 956 C CA . SER A 1 133 ? -0.189 -0.201 16.548 1.00 96.75 133 SER A CA 1
ATOM 957 C C . SER A 1 133 ? -0.544 -1.336 15.599 1.00 96.75 133 SER A C 1
ATOM 959 O O . SER A 1 133 ? -1.245 -2.267 15.995 1.00 96.75 133 SER A O 1
ATOM 961 N N . ILE A 1 134 ? -0.076 -1.265 14.354 1.00 97.00 134 ILE A N 1
ATOM 962 C CA . ILE A 1 134 ? -0.418 -2.240 13.317 1.00 97.00 134 ILE A CA 1
ATOM 963 C C . ILE A 1 134 ? 0.817 -2.740 12.574 1.00 97.00 134 ILE A C 1
ATOM 965 O O . ILE A 1 134 ? 1.848 -2.071 12.492 1.00 97.00 134 ILE A O 1
ATOM 969 N N . GLN A 1 135 ? 0.682 -3.931 12.006 1.00 97.75 135 GLN A N 1
ATOM 970 C CA . GLN A 1 135 ? 1.591 -4.522 11.039 1.00 97.75 135 GLN A CA 1
ATOM 971 C C . GLN A 1 135 ? 0.816 -4.815 9.752 1.00 97.75 135 GLN A C 1
ATOM 973 O O . GLN A 1 135 ? -0.312 -5.310 9.800 1.00 97.75 135 GLN A O 1
ATOM 978 N N . MET A 1 136 ? 1.438 -4.549 8.607 1.00 97.00 136 MET A N 1
ATOM 979 C CA . MET A 1 136 ? 0.917 -4.864 7.281 1.00 97.00 136 MET A CA 1
ATOM 980 C C . MET A 1 136 ? 1.933 -5.674 6.475 1.00 97.00 136 MET A C 1
ATOM 982 O O . MET A 1 136 ? 3.128 -5.389 6.493 1.00 97.00 136 MET A O 1
ATOM 986 N N . ASN A 1 137 ? 1.453 -6.682 5.754 1.00 97.81 137 ASN A N 1
ATOM 987 C CA . ASN A 1 137 ? 2.252 -7.512 4.858 1.00 97.81 137 ASN A CA 1
ATOM 988 C C . ASN A 1 137 ? 1.441 -7.822 3.601 1.00 97.81 137 ASN A C 1
ATOM 990 O O . ASN A 1 137 ? 0.251 -8.118 3.694 1.00 97.81 137 ASN A O 1
ATOM 994 N N . GLY A 1 138 ? 2.061 -7.776 2.431 1.00 96.31 138 GLY A N 1
ATOM 995 C CA . GLY A 1 138 ? 1.398 -8.078 1.168 1.00 96.31 138 GLY A CA 1
ATOM 996 C C . GLY A 1 138 ? 2.313 -7.863 -0.025 1.00 96.31 138 GLY A C 1
ATOM 997 O O . GLY A 1 138 ? 3.534 -7.944 0.100 1.00 96.31 138 GLY A O 1
ATOM 998 N N . GLY A 1 139 ? 1.711 -7.582 -1.173 1.00 96.00 139 GLY A N 1
ATOM 999 C CA . GLY A 1 139 ? 2.439 -7.334 -2.409 1.00 96.00 139 GLY A CA 1
ATOM 1000 C C . GLY A 1 139 ? 1.802 -6.239 -3.250 1.00 96.00 139 GLY A C 1
ATOM 1001 O O . GLY A 1 139 ? 0.651 -5.856 -3.034 1.00 96.00 139 GLY A O 1
ATOM 1002 N N . ALA A 1 140 ? 2.580 -5.733 -4.200 1.00 96.94 140 ALA A N 1
ATOM 1003 C CA . ALA A 1 140 ? 2.160 -4.743 -5.182 1.00 96.94 140 ALA A CA 1
ATOM 1004 C C . ALA A 1 140 ? 2.766 -5.044 -6.561 1.00 96.94 140 ALA A C 1
ATOM 1006 O O . ALA A 1 140 ? 3.813 -5.679 -6.662 1.00 96.94 140 ALA A O 1
ATOM 1007 N N . ALA A 1 141 ? 2.061 -4.712 -7.641 1.00 96.56 141 ALA A N 1
ATOM 1008 C CA . ALA A 1 141 ? 2.484 -4.928 -9.034 1.00 96.56 141 ALA A CA 1
ATOM 1009 C C . ALA A 1 141 ? 1.606 -4.126 -9.966 1.00 96.56 141 ALA A C 1
ATOM 1011 O O . ALA A 1 141 ? 0.442 -3.823 -9.688 1.00 96.56 141 ALA A O 1
ATOM 1012 N N . GLY A 1 142 ? 2.159 -3.938 -11.149 1.00 95.75 142 GLY A N 1
ATOM 1013 C CA . GLY A 1 142 ? 1.422 -3.546 -12.319 1.00 95.75 142 GLY A CA 1
ATOM 1014 C C . GLY A 1 142 ? 2.365 -3.510 -13.500 1.00 95.75 142 GLY A C 1
ATOM 1015 O O . GLY A 1 142 ? 3.094 -4.470 -13.758 1.00 95.75 142 GLY A O 1
ATOM 1016 N N . THR A 1 143 ? 2.324 -2.405 -14.224 1.00 95.88 143 THR A N 1
ATOM 1017 C CA . THR A 1 143 ? 3.078 -2.215 -15.457 1.00 95.88 143 THR A CA 1
ATOM 1018 C C . THR A 1 143 ? 4.007 -1.026 -15.344 1.00 95.88 143 THR A C 1
ATOM 1020 O O . THR A 1 143 ? 3.754 -0.098 -14.575 1.00 95.88 143 THR A O 1
ATOM 1023 N N . TYR A 1 144 ? 5.075 -1.049 -16.126 1.00 96.44 144 TYR A N 1
ATOM 1024 C CA . TYR A 1 144 ? 5.972 0.086 -16.267 1.00 96.44 144 TYR A CA 1
ATOM 1025 C C . TYR A 1 144 ? 6.182 0.421 -17.743 1.00 96.44 144 TYR A C 1
ATOM 1027 O O . TYR A 1 144 ? 6.124 -0.443 -18.619 1.00 96.44 144 TYR A O 1
ATOM 1035 N N . THR A 1 145 ? 6.420 1.697 -18.000 1.00 94.31 145 THR A N 1
ATOM 1036 C CA . THR A 1 145 ? 6.791 2.279 -19.296 1.00 94.31 145 THR A CA 1
ATOM 1037 C C . THR A 1 145 ? 7.970 3.215 -19.079 1.00 94.31 145 THR A C 1
ATOM 1039 O O . THR A 1 145 ? 8.297 3.483 -17.933 1.00 94.31 145 THR A O 1
ATOM 1042 N N . ASP A 1 146 ? 8.593 3.744 -20.131 1.00 90.94 146 ASP A N 1
ATOM 1043 C CA . ASP A 1 146 ? 9.815 4.554 -20.021 1.00 90.94 146 ASP A CA 1
ATOM 1044 C C . ASP A 1 146 ? 9.753 5.641 -18.922 1.00 90.94 146 ASP A C 1
ATOM 1046 O O . ASP A 1 146 ? 9.189 6.720 -19.104 1.00 90.94 146 ASP A O 1
ATOM 1050 N N . GLY A 1 147 ? 10.361 5.333 -17.770 1.00 95.31 147 GLY A N 1
ATOM 1051 C CA . GLY A 1 147 ? 10.532 6.224 -16.619 1.00 95.31 147 GLY A CA 1
ATOM 1052 C C . GLY A 1 147 ? 9.410 6.224 -15.573 1.00 95.31 147 GLY A C 1
ATOM 1053 O O . GLY A 1 147 ? 9.559 6.895 -14.552 1.00 95.31 147 GLY A O 1
ATOM 1054 N N . SER A 1 148 ? 8.314 5.485 -15.769 1.00 97.75 148 SER A N 1
ATOM 1055 C CA . SER A 1 148 ? 7.179 5.449 -14.835 1.00 97.75 148 SER A CA 1
ATOM 1056 C C . SER A 1 148 ? 6.589 4.056 -14.641 1.00 97.75 148 SER A C 1
ATOM 1058 O O . SER A 1 148 ? 6.652 3.193 -15.518 1.00 97.75 148 SER A O 1
ATOM 1060 N N . PHE A 1 149 ? 5.984 3.831 -13.479 1.00 97.75 149 PHE A N 1
ATOM 1061 C CA . PHE A 1 149 ? 5.284 2.589 -13.176 1.00 97.75 149 PHE A CA 1
ATOM 1062 C C . PHE A 1 149 ? 3.990 2.860 -12.413 1.00 97.75 149 PHE A C 1
ATOM 1064 O O . PHE A 1 149 ? 3.877 3.836 -11.671 1.00 97.75 149 PHE A O 1
ATOM 1071 N N . THR A 1 150 ? 3.005 1.994 -12.622 1.00 97.62 150 THR A N 1
ATOM 1072 C CA . THR A 1 150 ? 1.692 2.048 -11.971 1.00 97.62 150 THR A CA 1
ATOM 1073 C C . THR A 1 150 ? 1.210 0.641 -11.651 1.00 97.62 150 THR A C 1
ATOM 1075 O O . THR A 1 150 ? 1.659 -0.334 -12.262 1.00 97.62 150 THR A O 1
ATOM 1078 N N . GLY A 1 151 ? 0.301 0.512 -10.690 1.00 96.00 151 GLY A N 1
ATOM 1079 C CA . GLY A 1 151 ? -0.203 -0.772 -10.242 1.00 96.00 151 GLY A CA 1
ATOM 1080 C C . GLY A 1 151 ? -1.110 -0.688 -9.024 1.00 96.00 151 GLY A C 1
ATOM 1081 O O . GLY A 1 151 ? -1.532 0.379 -8.591 1.00 96.00 151 GLY A O 1
ATOM 1082 N N . THR A 1 152 ? -1.394 -1.863 -8.478 1.00 97.31 152 THR A N 1
ATOM 1083 C CA . THR A 1 152 ? -2.250 -2.069 -7.305 1.00 97.31 152 THR A CA 1
ATOM 1084 C C . THR A 1 152 ? -1.456 -2.792 -6.227 1.00 97.31 152 THR A C 1
ATOM 1086 O O . THR A 1 152 ? -0.441 -3.433 -6.523 1.00 97.31 152 THR A O 1
ATOM 1089 N N . GLY A 1 153 ? -1.907 -2.703 -4.979 1.00 96.25 153 GLY A N 1
ATOM 1090 C CA . GLY A 1 153 ? -1.303 -3.423 -3.867 1.00 96.25 153 GLY A CA 1
ATOM 1091 C C . 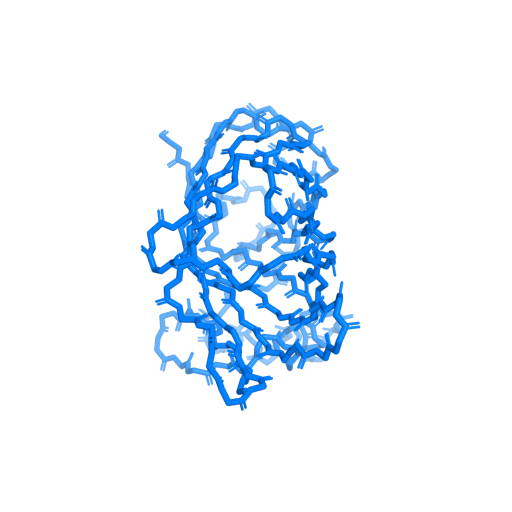GLY A 1 153 ? -2.344 -3.868 -2.858 1.00 96.25 153 GLY A C 1
ATOM 1092 O O . GLY A 1 153 ? -3.306 -3.149 -2.597 1.00 96.25 153 GLY A O 1
ATOM 1093 N N . ALA A 1 154 ? -2.151 -5.051 -2.288 1.00 97.12 154 ALA A N 1
ATOM 1094 C CA . ALA A 1 154 ? -3.029 -5.577 -1.256 1.00 97.12 154 ALA A CA 1
ATOM 1095 C C . ALA A 1 154 ? -2.312 -6.583 -0.358 1.00 97.12 154 ALA A C 1
ATOM 1097 O O . ALA A 1 154 ? -1.286 -7.173 -0.714 1.00 97.12 154 ALA A O 1
ATOM 1098 N N . GLY A 1 155 ? -2.896 -6.821 0.812 1.00 96.06 155 GLY A N 1
ATOM 1099 C CA . GLY A 1 155 ? -2.418 -7.843 1.723 1.00 96.06 155 GLY A CA 1
ATOM 1100 C C . GLY A 1 155 ? -3.166 -7.884 3.043 1.00 96.06 155 GLY A C 1
ATOM 1101 O O . GLY A 1 155 ? -4.293 -7.410 3.172 1.00 96.06 155 GLY A O 1
ATOM 1102 N N . VAL A 1 156 ? -2.510 -8.476 4.034 1.00 96.44 156 VAL A N 1
ATOM 1103 C CA . VAL A 1 156 ? -3.033 -8.662 5.385 1.00 96.44 156 VAL A CA 1
ATOM 1104 C C . VAL A 1 156 ? -2.545 -7.533 6.279 1.00 96.44 156 VAL A C 1
ATOM 1106 O O . VAL A 1 156 ? -1.376 -7.145 6.235 1.00 96.44 156 VAL A O 1
ATOM 1109 N N . ALA A 1 157 ? -3.441 -7.033 7.120 1.00 96.88 157 ALA A N 1
ATOM 1110 C CA . ALA A 1 157 ? -3.122 -6.127 8.212 1.00 96.88 157 ALA A CA 1
ATOM 1111 C C . ALA A 1 157 ? -3.572 -6.749 9.539 1.00 96.88 157 ALA A C 1
ATOM 1113 O O . ALA A 1 157 ? -4.537 -7.510 9.574 1.00 96.88 157 ALA A O 1
ATOM 1114 N N . ARG A 1 158 ? -2.851 -6.460 10.621 1.00 96.31 158 ARG A N 1
ATOM 1115 C CA . ARG A 1 158 ? -3.150 -6.953 11.972 1.00 96.31 158 ARG A CA 1
ATOM 1116 C C . ARG A 1 158 ? -2.631 -5.981 13.034 1.00 96.31 158 ARG A C 1
ATOM 1118 O O . ARG A 1 158 ? -1.689 -5.244 12.740 1.00 96.31 158 ARG A O 1
ATOM 1125 N N . PRO A 1 159 ? -3.179 -5.995 14.256 1.00 93.00 159 PRO A N 1
ATOM 1126 C CA . PRO A 1 159 ? -2.536 -5.354 15.398 1.00 93.00 159 PRO A CA 1
ATOM 1127 C C . PRO A 1 159 ? -1.139 -5.939 15.634 1.00 93.00 159 PRO A C 1
ATOM 1129 O O . PRO A 1 159 ? -0.902 -7.111 15.316 1.00 93.00 159 PRO A O 1
ATOM 1132 N N . GLN A 1 160 ? -0.230 -5.121 16.165 1.00 84.75 160 GLN A N 1
ATOM 1133 C CA . GLN A 1 160 ? 1.077 -5.585 16.649 1.00 84.75 160 GLN A CA 1
ATOM 1134 C C . GLN A 1 160 ? 1.009 -6.198 18.042 1.00 84.75 160 GLN A C 1
ATOM 1136 O O . GLN A 1 160 ? 0.219 -5.698 18.872 1.00 84.75 160 GLN A O 1
#

Organism: NCBI:txid412755

Secondary structure (DSSP, 8-state):
-PPEEEETTEEEEHHHHHHHHTSHHHHHHHHHTT---EEEEEEEEEEE-SSEEEEEEEEEEEESSTTSPP-EEEEEEEEEEESSPPPTT-EEEEEETTEEEEEEEEEEETTEEEEEEEEEEE--SEETTTT-EEEEEEEEEEEEETTEEEEEEEEEEEE-

Foldseek 3Di:
DFDWADDPPDTDGQVRLLVLLVDPNSVVVCLVVPHFRAWAFWKKKWWDDPFWTKIFHGFTFTDSDHPDWTWKTKGQWIKGWGPDFDDQQDWTWIDIQQKIKIWGWHDDDDFKTKTKIWMWGQGRGDGNSHRFTKIWTWMWMDGDDHTMDTHMIMYTMGGD

pLDDT: mean 92.02, std 13.11, range [37.09, 98.81]